Protein AF-A0A2E6W1E4-F1 (afdb_monomer_lite)

Sequence (134 aa):
MARMVDGHKAGILRQYIPEAYENRADDEPIKVWIKSPTLRETRQIFASGIDTRVNADQSVSVDIKDSMRVYEQTIKGFVAKVENYIAAGGDPINNGDQLIEHGEVDLIVEIANHILGVGNMDAEAKKKQGEPST

Secondary structure (DSSP, 8-state):
-PPP-PPPPTT-EEEE---GGGGGGSSS--EEEEEPPPHHHHHHHHHHS---EE-TTSPEE--HHHHHHHHHHHHHHHEEEEES-B-TTSPBP-SHHHHHHHS-HHHHHHHHHHHHHHHHHHHHHHHHTSS---

pLDDT: mean 77.81, std 17.23, range [37.16, 96.62]

Structure (mmCIF, N/CA/C/O backbone):
data_AF-A0A2E6W1E4-F1
#
_entry.id   AF-A0A2E6W1E4-F1
#
loop_
_atom_site.group_PDB
_atom_site.id
_atom_site.type_symbol
_atom_site.label_atom_id
_atom_site.label_alt_id
_atom_site.label_comp_id
_atom_site.label_asym_id
_atom_site.label_entity_id
_atom_site.label_seq_id
_atom_site.pdbx_PDB_ins_code
_atom_site.Cartn_x
_atom_site.Cartn_y
_atom_site.Cartn_z
_atom_site.occupancy
_atom_site.B_iso_or_equiv
_atom_site.auth_seq_id
_atom_site.auth_comp_id
_atom_site.auth_asym_id
_atom_site.auth_atom_id
_atom_site.pdbx_PDB_model_num
ATOM 1 N N . MET A 1 1 ? -22.465 -11.662 -22.801 1.00 37.16 1 MET A N 1
ATOM 2 C CA . MET A 1 1 ? -21.941 -10.339 -23.206 1.00 37.16 1 MET A CA 1
ATOM 3 C C . MET A 1 1 ? -20.802 -9.982 -22.267 1.00 37.16 1 MET A C 1
ATOM 5 O O . MET A 1 1 ? -21.011 -10.051 -21.062 1.00 37.16 1 MET A O 1
ATOM 9 N N . ALA A 1 2 ? -19.606 -9.691 -22.782 1.00 41.28 2 ALA A N 1
ATOM 10 C CA . ALA A 1 2 ? -18.474 -9.289 -21.947 1.00 41.28 2 ALA A CA 1
ATOM 11 C C . ALA A 1 2 ? -18.610 -7.805 -21.582 1.00 41.28 2 ALA A C 1
ATOM 13 O O . ALA A 1 2 ? -18.852 -6.972 -22.453 1.00 41.28 2 ALA A O 1
ATOM 14 N N . ARG A 1 3 ? -18.495 -7.478 -20.293 1.00 40.97 3 ARG A N 1
ATOM 15 C CA . ARG A 1 3 ? -18.506 -6.093 -19.816 1.00 40.97 3 ARG A CA 1
ATOM 16 C C . ARG A 1 3 ? -17.126 -5.499 -20.102 1.00 40.97 3 ARG A C 1
ATOM 18 O O . ARG A 1 3 ? -16.138 -6.001 -19.576 1.00 40.97 3 ARG A O 1
ATOM 25 N N . MET A 1 4 ? -17.051 -4.476 -20.952 1.00 43.88 4 MET A N 1
ATOM 26 C CA . MET A 1 4 ? -15.817 -3.708 -21.122 1.00 43.88 4 MET A CA 1
ATOM 27 C C . MET A 1 4 ? -15.687 -2.779 -19.915 1.00 43.88 4 MET A C 1
ATOM 29 O O . MET A 1 4 ? -16.574 -1.963 -19.666 1.00 43.88 4 MET A O 1
ATOM 33 N N . VAL A 1 5 ? -14.637 -2.972 -19.122 1.00 51.22 5 VAL A N 1
ATOM 34 C CA . VAL A 1 5 ? -14.295 -2.101 -17.998 1.00 51.22 5 VAL A CA 1
ATOM 35 C C . VAL A 1 5 ? -13.079 -1.308 -18.443 1.00 51.22 5 VAL A C 1
ATOM 37 O O . VAL A 1 5 ? -12.010 -1.886 -18.625 1.00 51.22 5 VAL A O 1
ATOM 40 N N . ASP A 1 6 ? -13.260 -0.010 -18.676 1.00 53.41 6 ASP A N 1
ATOM 41 C CA . ASP A 1 6 ? -12.132 0.882 -18.926 1.00 53.41 6 ASP A CA 1
ATOM 42 C C . ASP A 1 6 ? -11.282 0.947 -17.651 1.00 53.41 6 ASP A C 1
ATOM 44 O O . ASP A 1 6 ? -11.809 1.149 -16.552 1.00 53.41 6 ASP A O 1
ATOM 48 N N . GLY A 1 7 ? -9.972 0.739 -17.790 1.00 57.94 7 GLY A N 1
ATOM 49 C CA . GLY A 1 7 ? -9.038 0.877 -16.679 1.00 57.94 7 GLY A CA 1
ATOM 50 C C . GLY A 1 7 ? -9.052 2.295 -16.096 1.00 57.94 7 GLY A C 1
ATOM 51 O O . GLY A 1 7 ? -9.539 3.259 -16.700 1.00 57.94 7 GLY A O 1
ATOM 52 N N . HIS A 1 8 ? -8.559 2.441 -14.867 1.00 65.94 8 HIS A N 1
ATOM 53 C CA . HIS A 1 8 ? -8.526 3.748 -14.217 1.00 65.94 8 HIS A CA 1
ATOM 54 C C . HIS A 1 8 ? -7.478 4.649 -14.876 1.00 65.94 8 HIS A C 1
ATOM 56 O O . HIS A 1 8 ? -6.309 4.285 -14.969 1.00 65.94 8 HIS A O 1
ATOM 62 N N . LYS A 1 9 ? -7.873 5.870 -15.259 1.00 68.44 9 LYS A N 1
ATOM 63 C CA . LYS A 1 9 ? -6.940 6.853 -15.826 1.00 68.44 9 LYS A CA 1
ATOM 64 C C . LYS A 1 9 ? -5.779 7.124 -14.859 1.00 68.44 9 LYS A C 1
ATOM 66 O O . LYS A 1 9 ? -5.994 7.492 -13.702 1.00 68.44 9 LYS A O 1
ATOM 71 N N . ALA A 1 10 ? -4.555 6.991 -15.365 1.00 77.19 10 ALA A N 1
ATOM 72 C CA . ALA A 1 10 ? -3.337 7.244 -14.603 1.00 77.19 10 ALA A CA 1
ATOM 73 C C . ALA A 1 10 ? -3.285 8.667 -14.012 1.00 77.19 10 ALA A C 1
ATOM 75 O O . ALA A 1 10 ? -3.817 9.622 -14.580 1.00 77.19 10 ALA A O 1
ATOM 76 N N . GLY A 1 11 ? -2.626 8.806 -12.861 1.00 75.38 11 GLY A N 1
ATOM 77 C CA . GLY A 1 11 ? -2.437 10.068 -12.143 1.00 75.38 11 GLY A CA 1
ATOM 78 C C . GLY A 1 11 ? -3.656 10.566 -11.363 1.00 75.38 11 GLY A C 1
ATOM 79 O O . GLY A 1 11 ? -3.511 11.4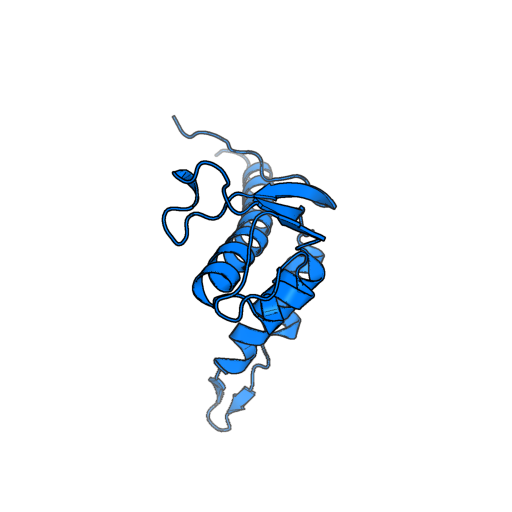95 -10.571 1.00 75.38 11 GLY A O 1
ATOM 80 N N . ILE A 1 12 ? -4.832 9.952 -11.535 1.00 83.62 12 ILE A N 1
ATOM 81 C CA . ILE A 1 12 ? -6.041 10.320 -10.794 1.00 83.62 12 ILE A CA 1
ATOM 82 C C . ILE A 1 12 ? -6.007 9.709 -9.393 1.00 83.62 12 ILE A C 1
ATOM 84 O O . ILE A 1 12 ? -5.716 8.518 -9.227 1.00 83.62 12 ILE A O 1
ATOM 88 N N . LEU A 1 13 ? -6.335 10.540 -8.401 1.00 89.00 13 LEU A N 1
ATOM 89 C CA . LEU A 1 13 ? -6.583 10.107 -7.034 1.00 89.00 13 LEU A CA 1
ATOM 90 C C . LEU A 1 13 ? -7.967 9.460 -6.955 1.00 89.00 13 LEU A C 1
ATOM 92 O O . LEU A 1 13 ? -8.971 10.082 -7.302 1.00 89.00 13 LEU A O 1
ATOM 96 N N . ARG A 1 14 ? -8.022 8.214 -6.497 1.00 88.62 14 ARG A N 1
ATOM 97 C CA . ARG A 1 14 ? -9.257 7.447 -6.343 1.00 88.62 14 ARG A CA 1
ATOM 98 C C . ARG A 1 14 ? -9.366 6.896 -4.936 1.00 88.62 14 ARG A C 1
ATOM 100 O O . ARG A 1 14 ? -8.362 6.554 -4.322 1.00 88.62 14 ARG A O 1
ATOM 107 N N . GLN A 1 15 ? -10.593 6.778 -4.458 1.00 92.56 15 GLN A N 1
ATOM 108 C CA . GLN A 1 15 ? -10.874 6.092 -3.210 1.00 92.56 15 GLN A CA 1
ATOM 109 C C . GLN A 1 15 ? -10.932 4.581 -3.456 1.00 92.56 15 GLN A C 1
ATOM 111 O O . GLN A 1 15 ? -11.525 4.118 -4.432 1.00 92.56 15 GLN A O 1
ATOM 116 N N . TYR A 1 16 ? -10.326 3.827 -2.552 1.00 91.50 16 TYR A N 1
ATOM 117 C CA . TYR A 1 16 ? -10.397 2.382 -2.454 1.00 91.50 16 TYR A CA 1
ATOM 118 C C . TYR A 1 16 ? -10.829 2.001 -1.040 1.00 91.50 16 TYR A C 1
ATOM 120 O O . TYR A 1 16 ? -10.359 2.596 -0.072 1.00 91.50 16 TYR A O 1
ATOM 128 N N . ILE A 1 17 ? -11.741 1.039 -0.938 1.00 91.81 17 ILE A N 1
ATOM 129 C CA . ILE A 1 17 ? -12.182 0.461 0.331 1.00 91.81 17 ILE A CA 1
ATOM 130 C C . ILE A 1 17 ? -11.708 -0.992 0.316 1.00 91.81 17 ILE A C 1
ATOM 132 O O . ILE A 1 17 ? -12.256 -1.770 -0.473 1.00 91.81 17 ILE A O 1
ATOM 136 N N . PRO A 1 18 ? -10.684 -1.331 1.117 1.00 90.75 18 PRO A N 1
ATOM 137 C CA . PRO A 1 18 ? -10.173 -2.689 1.207 1.00 90.75 18 PRO A CA 1
ATOM 138 C C . PRO A 1 18 ? -11.242 -3.688 1.658 1.00 90.75 18 PRO A C 1
ATOM 140 O O . PRO A 1 18 ? -12.206 -3.311 2.331 1.00 90.75 18 PRO A O 1
ATOM 143 N N . GLU A 1 19 ? -11.076 -4.947 1.272 1.00 87.31 19 GLU A N 1
ATOM 144 C CA . GLU A 1 19 ? -11.966 -6.062 1.610 1.00 87.31 19 GLU A CA 1
ATOM 145 C C . GLU A 1 19 ? -11.506 -6.838 2.849 1.00 87.31 19 GLU A C 1
ATOM 147 O O . GLU A 1 19 ? -12.332 -7.506 3.477 1.00 87.31 19 GLU A O 1
ATOM 152 N N . ALA A 1 20 ? -10.228 -6.734 3.227 1.00 82.50 20 ALA A N 1
ATOM 153 C CA . ALA A 1 20 ? -9.687 -7.330 4.441 1.00 82.50 20 ALA A CA 1
ATOM 154 C C . ALA A 1 20 ? -10.526 -6.982 5.684 1.00 82.50 20 ALA A C 1
ATOM 156 O O . ALA A 1 20 ? -11.056 -5.879 5.810 1.00 82.50 20 ALA A O 1
ATOM 157 N N . TYR A 1 21 ? -10.623 -7.936 6.613 1.00 81.88 21 TYR A N 1
ATOM 158 C CA . TYR A 1 21 ? -11.292 -7.780 7.914 1.00 81.88 21 TYR A CA 1
ATOM 159 C C . TYR A 1 21 ? -12.780 -7.393 7.851 1.00 81.88 21 TYR A C 1
ATOM 161 O O . TYR A 1 21 ? -13.269 -6.704 8.738 1.00 81.88 21 TYR A O 1
ATOM 169 N N . GLU A 1 22 ? -13.503 -7.811 6.805 1.00 80.56 22 GLU A N 1
ATOM 170 C CA . GLU A 1 22 ? -14.927 -7.470 6.603 1.00 80.56 22 GLU A CA 1
ATOM 171 C C . GLU A 1 22 ? -15.194 -5.955 6.536 1.00 80.56 22 GLU A C 1
ATOM 173 O O . GLU A 1 22 ? -16.326 -5.499 6.679 1.00 80.56 22 GLU A O 1
ATOM 178 N N . ASN A 1 23 ? -14.161 -5.172 6.220 1.00 84.31 23 ASN A N 1
ATOM 179 C CA . ASN A 1 23 ? -14.152 -3.714 6.281 1.00 84.31 23 ASN A CA 1
ATOM 180 C C . ASN A 1 23 ? -15.300 -3.040 5.507 1.00 84.31 23 ASN A C 1
ATOM 182 O O . ASN A 1 23 ? -15.767 -1.977 5.887 1.00 84.31 23 ASN A O 1
ATOM 186 N N . ARG A 1 24 ? -15.817 -3.653 4.436 1.00 80.06 24 ARG A N 1
ATOM 187 C CA . ARG A 1 24 ? -16.966 -3.105 3.688 1.00 80.06 24 ARG A CA 1
ATOM 188 C C . ARG A 1 24 ? -18.292 -3.112 4.451 1.00 80.06 24 ARG A C 1
ATOM 190 O O . ARG A 1 24 ? -19.203 -2.399 4.035 1.00 80.06 24 ARG A O 1
ATOM 197 N N . ALA A 1 25 ? -18.425 -3.963 5.462 1.00 81.50 25 ALA A N 1
ATOM 198 C CA . ALA A 1 25 ? -19.615 -4.052 6.299 1.00 81.50 25 ALA A CA 1
ATOM 199 C C . ALA A 1 25 ? -19.538 -3.131 7.529 1.00 81.50 25 ALA A C 1
ATOM 2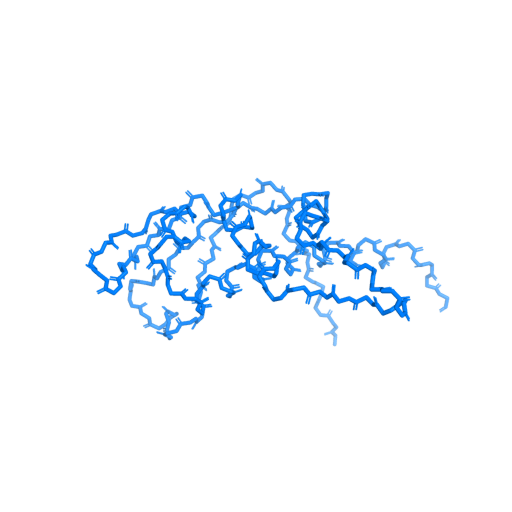01 O O . ALA A 1 25 ? -20.533 -3.014 8.238 1.00 81.50 25 ALA A O 1
ATOM 202 N N . ASP A 1 26 ? -18.387 -2.492 7.766 1.00 87.81 26 ASP A N 1
ATOM 203 C CA . ASP A 1 26 ? -18.194 -1.524 8.843 1.00 87.81 26 ASP A CA 1
ATOM 204 C C . ASP A 1 26 ? -18.939 -0.209 8.540 1.00 87.81 26 ASP A C 1
ATOM 206 O O . ASP A 1 26 ? -19.015 0.229 7.385 1.00 87.81 26 ASP A O 1
ATOM 210 N N . ASP A 1 27 ? -19.483 0.427 9.579 1.00 87.44 27 ASP A N 1
ATOM 211 C CA . ASP A 1 27 ? -20.118 1.746 9.494 1.00 87.44 27 ASP A CA 1
ATOM 212 C C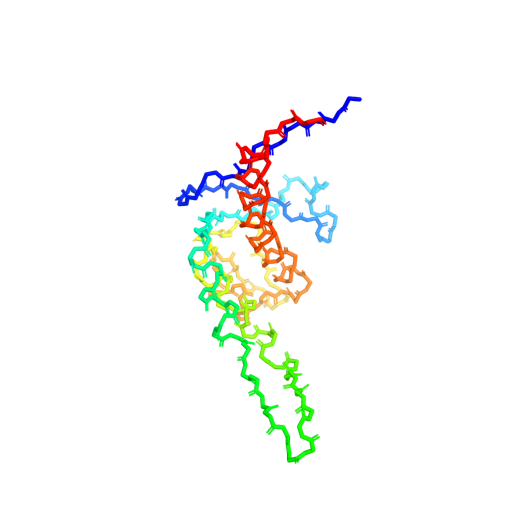 . ASP A 1 27 ? -19.081 2.842 9.170 1.00 87.44 27 ASP A C 1
ATOM 214 O O . ASP A 1 27 ? -19.378 3.820 8.472 1.00 87.44 27 ASP A O 1
ATOM 218 N N . GLU A 1 28 ? -17.837 2.657 9.621 1.00 89.25 28 GLU A N 1
ATOM 219 C CA . GLU A 1 28 ? -16.697 3.539 9.390 1.00 89.25 28 GLU A CA 1
ATOM 220 C C . GLU A 1 28 ? -15.542 2.788 8.709 1.00 89.25 28 GLU A C 1
ATOM 222 O O . GLU A 1 28 ? -14.460 2.644 9.277 1.00 89.25 28 GLU A O 1
ATOM 227 N N . PRO A 1 29 ? -15.707 2.375 7.439 1.00 92.44 29 PRO A N 1
ATOM 228 C CA . PRO A 1 29 ? -14.710 1.561 6.767 1.00 92.44 29 PRO A CA 1
ATOM 229 C C . PRO A 1 29 ? -13.384 2.310 6.633 1.00 92.44 29 PRO A C 1
ATOM 231 O O . PRO A 1 29 ? -13.359 3.526 6.391 1.00 92.44 29 PRO A O 1
ATOM 234 N N . ILE A 1 30 ? -12.287 1.559 6.671 1.00 93.31 30 ILE A N 1
ATOM 235 C CA . ILE A 1 30 ? -10.963 1.996 6.248 1.00 93.31 30 ILE A CA 1
ATOM 236 C C . ILE A 1 30 ? -11.060 2.441 4.792 1.00 93.31 30 ILE A C 1
ATOM 238 O O . ILE A 1 30 ? -11.474 1.683 3.905 1.00 93.31 30 ILE A O 1
ATOM 242 N N . LYS A 1 31 ? -10.657 3.684 4.535 1.00 94.88 31 LYS A N 1
ATOM 243 C CA . LYS A 1 31 ? -10.640 4.279 3.195 1.00 94.88 31 LYS A CA 1
ATOM 244 C C . LYS A 1 31 ? -9.217 4.639 2.826 1.00 94.88 31 LYS A C 1
ATOM 246 O O . LYS A 1 31 ? -8.498 5.255 3.607 1.00 94.88 31 LYS A O 1
ATOM 251 N N . VAL A 1 32 ? -8.829 4.301 1.605 1.00 95.50 32 VAL A N 1
ATOM 252 C CA . VAL A 1 32 ? -7.480 4.525 1.089 1.00 95.50 32 VAL A CA 1
ATOM 253 C C . VAL A 1 32 ? -7.571 5.347 -0.188 1.00 95.50 32 VAL A C 1
ATOM 255 O O . VAL A 1 32 ? -8.230 4.953 -1.149 1.00 95.50 32 VAL A O 1
ATOM 258 N N . TRP A 1 33 ? -6.903 6.496 -0.226 1.00 95.31 33 TRP A N 1
ATOM 259 C CA . TRP A 1 33 ? -6.802 7.319 -1.427 1.00 95.31 33 TRP A CA 1
ATOM 260 C C . TRP A 1 33 ? -5.539 6.954 -2.183 1.00 95.31 33 TRP A C 1
ATOM 262 O O . TRP A 1 33 ? -4.420 7.210 -1.738 1.00 95.31 33 TRP A O 1
ATOM 272 N N . ILE A 1 34 ? -5.750 6.375 -3.354 1.00 93.75 34 ILE A N 1
ATOM 273 C CA . ILE A 1 34 ? -4.718 5.811 -4.203 1.00 93.75 34 ILE A CA 1
ATOM 274 C C . ILE A 1 34 ? -4.549 6.698 -5.426 1.00 93.75 34 ILE A C 1
ATOM 276 O O . ILE A 1 34 ? -5.504 6.959 -6.159 1.00 93.75 34 ILE A O 1
ATOM 280 N N . LYS A 1 35 ? -3.322 7.127 -5.696 1.00 91.62 35 LYS A N 1
ATOM 281 C CA . LYS A 1 35 ? -2.946 7.705 -6.980 1.00 91.62 35 LYS A CA 1
ATOM 282 C C . LYS A 1 35 ? -2.736 6.566 -7.970 1.00 91.62 35 LYS A C 1
ATOM 284 O O . LYS A 1 35 ? -1.939 5.669 -7.728 1.00 91.62 35 LYS A O 1
ATOM 289 N N . SER A 1 36 ? -3.456 6.580 -9.085 1.00 87.94 36 SER A N 1
ATOM 290 C CA . SER A 1 36 ? -3.313 5.517 -10.086 1.00 87.94 36 SER A CA 1
ATOM 291 C C . SER A 1 36 ? -1.939 5.622 -10.769 1.00 87.94 36 SER A C 1
ATOM 293 O O . SER A 1 36 ? -1.635 6.693 -11.308 1.00 87.94 36 SER A O 1
ATOM 295 N N . PRO A 1 37 ? -1.104 4.569 -10.757 1.00 84.94 37 PRO A N 1
ATOM 296 C CA . PRO A 1 37 ? 0.202 4.604 -11.402 1.00 84.94 37 PRO A CA 1
ATOM 297 C C . PRO A 1 37 ? 0.058 4.633 -12.924 1.00 84.94 37 PRO A C 1
ATOM 299 O O . PRO A 1 37 ? -0.908 4.131 -13.500 1.00 84.94 37 PRO A O 1
ATOM 302 N N . THR A 1 38 ? 1.049 5.197 -13.601 1.00 84.38 38 THR A N 1
ATOM 303 C CA . THR A 1 38 ? 1.260 4.981 -15.033 1.00 84.38 38 THR A CA 1
ATOM 304 C C . THR A 1 38 ? 1.901 3.614 -15.275 1.00 84.38 38 THR A C 1
ATOM 306 O O . THR A 1 38 ? 2.645 3.102 -14.443 1.00 84.38 38 THR A O 1
ATOM 309 N N . LEU A 1 39 ? 1.733 3.061 -16.482 1.00 79.06 39 LEU A N 1
ATOM 310 C CA . LEU A 1 39 ? 2.433 1.837 -16.904 1.00 79.06 39 LEU A CA 1
ATOM 311 C C . LEU A 1 39 ? 3.956 1.915 -16.733 1.00 79.06 39 LEU A C 1
ATOM 313 O O . LEU A 1 39 ? 4.607 0.912 -16.443 1.00 79.06 39 LEU A O 1
ATOM 317 N N . ARG A 1 40 ? 4.538 3.099 -16.954 1.00 82.50 40 ARG A N 1
ATOM 318 C CA . ARG A 1 40 ? 5.975 3.319 -16.779 1.00 82.50 40 ARG A CA 1
ATOM 319 C C . ARG A 1 40 ? 6.365 3.164 -15.314 1.00 82.50 40 ARG A C 1
ATOM 321 O O . ARG A 1 40 ? 7.337 2.471 -15.038 1.00 82.50 40 ARG A O 1
ATOM 328 N N . GLU A 1 41 ? 5.611 3.777 -14.411 1.00 85.19 41 GLU A N 1
ATOM 329 C CA . GLU A 1 41 ? 5.850 3.683 -12.971 1.00 85.19 41 GLU A CA 1
ATOM 330 C C . GLU A 1 41 ? 5.659 2.246 -12.475 1.00 85.19 41 GLU A C 1
ATOM 332 O O . GLU A 1 41 ? 6.537 1.724 -11.798 1.00 85.19 41 GLU A O 1
ATOM 337 N N . THR A 1 42 ? 4.599 1.551 -12.903 1.00 81.31 42 THR A N 1
ATOM 338 C CA . THR A 1 42 ? 4.391 0.130 -12.573 1.00 81.31 42 THR A CA 1
ATOM 339 C C . THR A 1 42 ? 5.584 -0.729 -13.003 1.00 81.31 42 THR A C 1
ATOM 341 O O . THR A 1 42 ? 6.094 -1.521 -12.216 1.00 81.31 42 THR A O 1
ATOM 344 N N . ARG A 1 43 ? 6.096 -0.545 -14.230 1.00 80.00 43 ARG A N 1
ATOM 345 C CA . ARG A 1 43 ? 7.294 -1.261 -14.710 1.00 80.00 43 ARG A CA 1
ATOM 346 C C . ARG A 1 43 ? 8.548 -0.915 -13.914 1.00 80.00 43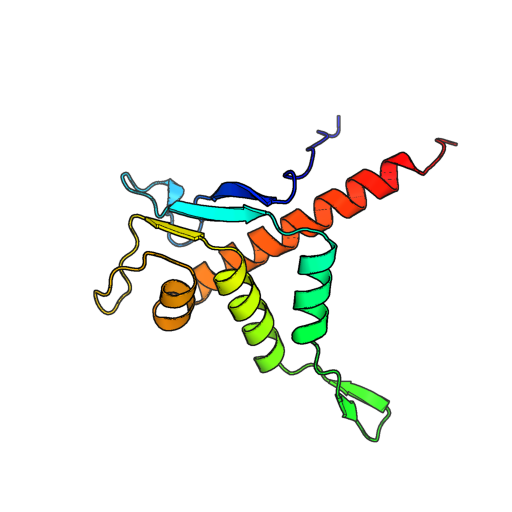 ARG A C 1
ATOM 348 O O . ARG A 1 43 ? 9.375 -1.792 -13.704 1.00 80.00 43 ARG A O 1
ATOM 355 N N . GLN A 1 44 ? 8.702 0.342 -13.501 1.00 83.69 44 GLN A N 1
ATOM 356 C CA . GLN A 1 44 ? 9.841 0.770 -12.691 1.00 83.69 44 GLN A CA 1
ATOM 357 C C . GLN A 1 44 ? 9.838 0.095 -11.320 1.00 83.69 44 GLN A C 1
ATOM 359 O O . GLN A 1 44 ? 10.893 -0.368 -10.910 1.00 83.69 44 GLN A O 1
ATOM 364 N N . ILE A 1 45 ? 8.674 -0.032 -10.674 1.00 84.19 45 ILE A N 1
ATOM 365 C CA . ILE A 1 45 ? 8.521 -0.730 -9.387 1.00 84.19 45 ILE A CA 1
ATOM 366 C C . ILE A 1 45 ? 8.896 -2.212 -9.512 1.00 84.19 45 ILE A C 1
ATOM 368 O O . ILE A 1 45 ? 9.640 -2.743 -8.692 1.00 84.19 45 ILE A O 1
ATOM 372 N N . PHE A 1 46 ? 8.412 -2.892 -10.556 1.00 77.50 46 PHE A N 1
ATOM 373 C CA . PHE A 1 46 ? 8.786 -4.291 -10.783 1.00 77.50 46 PHE A CA 1
ATOM 374 C C . PHE A 1 46 ? 10.279 -4.437 -11.086 1.00 77.50 46 PHE A C 1
ATOM 376 O O . PHE A 1 46 ? 10.920 -5.344 -10.571 1.00 77.50 46 PHE A O 1
ATOM 383 N N . ALA A 1 47 ? 10.856 -3.529 -11.876 1.00 76.12 47 ALA A N 1
ATOM 384 C CA . ALA A 1 47 ? 12.283 -3.553 -12.181 1.00 76.12 47 ALA A CA 1
ATOM 385 C C . ALA A 1 47 ? 13.164 -3.281 -10.949 1.00 76.12 47 ALA A C 1
ATOM 387 O O . ALA A 1 47 ? 14.267 -3.808 -10.873 1.00 76.12 47 ALA A O 1
ATOM 388 N N . SER A 1 48 ? 12.703 -2.477 -9.985 1.00 72.38 48 SER A N 1
ATOM 389 C CA . SER A 1 48 ? 13.446 -2.192 -8.751 1.00 72.38 48 SER A CA 1
ATOM 390 C C . SER A 1 48 ? 13.322 -3.274 -7.680 1.00 72.38 48 SER A C 1
ATOM 392 O O . SER A 1 48 ? 14.132 -3.282 -6.753 1.00 72.38 48 SER A O 1
ATOM 394 N N . GLY A 1 49 ? 12.328 -4.156 -7.786 1.00 63.78 49 GLY A N 1
ATOM 395 C CA . GLY A 1 49 ? 12.111 -5.272 -6.863 1.00 63.78 49 GLY A CA 1
ATOM 396 C C . GLY A 1 49 ? 12.422 -6.649 -7.442 1.00 63.78 49 GLY A C 1
ATOM 397 O O . GLY A 1 49 ? 12.061 -7.651 -6.842 1.00 63.78 49 GLY A O 1
ATOM 398 N N . ILE A 1 50 ? 13.067 -6.721 -8.606 1.00 63.19 50 ILE A N 1
ATOM 399 C CA . ILE A 1 50 ? 13.607 -7.968 -9.150 1.00 63.19 50 ILE A CA 1
ATOM 400 C C . ILE A 1 50 ? 15.129 -7.830 -9.151 1.00 63.19 50 ILE A C 1
ATOM 402 O O . ILE A 1 50 ? 15.724 -7.403 -10.139 1.00 63.19 50 ILE A O 1
ATOM 406 N N . ASP A 1 51 ? 15.770 -8.175 -8.033 1.00 61.47 51 ASP A N 1
ATOM 407 C CA . ASP A 1 51 ? 17.220 -8.375 -8.007 1.00 61.47 51 ASP A CA 1
ATOM 408 C C . ASP A 1 51 ? 17.500 -9.809 -8.475 1.00 61.47 51 ASP A C 1
ATOM 410 O O . ASP A 1 51 ? 17.729 -10.732 -7.694 1.00 61.47 51 ASP A O 1
ATOM 414 N N . THR A 1 52 ? 17.364 -10.040 -9.785 1.00 59.31 52 THR A N 1
ATOM 415 C CA . THR A 1 52 ? 17.628 -11.359 -10.373 1.00 59.31 52 THR A CA 1
ATOM 416 C C . THR A 1 52 ? 19.087 -11.731 -10.154 1.00 59.31 52 THR A C 1
ATOM 418 O O . THR A 1 52 ? 19.980 -11.244 -10.851 1.00 59.31 52 THR A O 1
ATOM 421 N N . ARG A 1 53 ? 19.329 -12.649 -9.219 1.00 61.25 53 ARG A N 1
ATOM 422 C CA . ARG A 1 53 ? 20.635 -13.281 -9.063 1.00 61.25 53 ARG A CA 1
ATOM 423 C C . ARG A 1 53 ? 20.710 -14.464 -10.007 1.00 61.25 53 ARG A C 1
ATOM 425 O O . ARG A 1 53 ? 19.928 -15.408 -9.903 1.00 61.25 53 ARG A O 1
ATOM 432 N N . VAL A 1 54 ? 21.650 -14.381 -10.941 1.00 61.50 54 VAL A N 1
ATOM 433 C CA . VAL A 1 54 ? 22.045 -15.525 -11.757 1.00 61.50 54 VAL A CA 1
ATOM 434 C C . VAL A 1 54 ? 23.005 -16.347 -10.913 1.00 61.50 54 VAL A C 1
ATOM 436 O O . VAL A 1 54 ? 24.114 -15.907 -10.605 1.00 61.50 54 VAL A O 1
ATOM 439 N N . ASN A 1 55 ? 22.553 -17.521 -10.494 1.00 68.62 55 ASN A N 1
ATOM 440 C CA . ASN A 1 55 ? 23.385 -18.465 -9.768 1.00 68.62 55 ASN A CA 1
ATOM 441 C C . ASN A 1 55 ? 24.429 -19.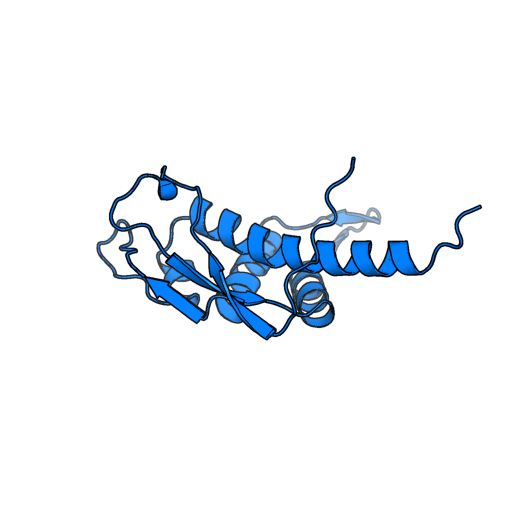076 -10.716 1.00 68.62 55 ASN A C 1
ATOM 443 O O . ASN A 1 55 ? 24.291 -19.046 -11.941 1.00 68.62 55 ASN A O 1
ATOM 447 N N . ALA A 1 56 ? 25.491 -19.652 -10.151 1.00 71.19 56 ALA A N 1
ATOM 448 C CA . ALA A 1 56 ? 26.568 -20.267 -10.934 1.00 71.19 56 ALA A CA 1
ATOM 449 C C . ALA A 1 56 ? 26.086 -21.424 -11.838 1.00 71.19 56 ALA A C 1
ATOM 451 O O . ALA A 1 56 ? 26.740 -21.749 -12.826 1.00 71.19 56 ALA A O 1
ATOM 452 N N . ASP A 1 57 ? 24.935 -22.018 -11.520 1.00 78.50 57 ASP A N 1
ATOM 453 C CA . ASP A 1 57 ? 24.260 -23.069 -12.284 1.00 78.50 57 ASP A CA 1
ATOM 454 C C . ASP A 1 57 ? 23.280 -22.530 -13.347 1.00 78.50 57 ASP A C 1
ATOM 456 O O . ASP A 1 57 ? 22.515 -23.299 -13.921 1.00 78.50 57 ASP A O 1
ATOM 460 N N . GLN A 1 58 ? 23.298 -21.218 -13.616 1.00 72.69 58 GLN A N 1
ATOM 461 C CA . GLN A 1 58 ? 22.371 -20.508 -14.509 1.00 72.69 58 GLN A CA 1
ATOM 462 C C . GLN A 1 58 ? 20.902 -20.522 -14.058 1.00 72.69 58 GLN A C 1
ATOM 464 O O . GLN A 1 58 ? 20.030 -20.076 -14.807 1.00 72.69 58 GLN A O 1
ATOM 469 N N . SER A 1 59 ? 20.605 -20.973 -12.836 1.00 74.88 59 SER A N 1
ATOM 470 C CA . SER A 1 59 ? 19.283 -20.774 -12.254 1.00 74.88 59 SER A CA 1
ATOM 471 C C . SER A 1 59 ? 19.088 -19.307 -11.866 1.00 74.88 59 SER A C 1
ATOM 473 O O . SER A 1 59 ? 20.024 -18.602 -11.477 1.00 74.88 59 SER A O 1
ATOM 475 N N . VAL A 1 60 ? 17.850 -18.837 -11.989 1.00 66.12 60 VAL A N 1
ATOM 476 C CA . VAL A 1 60 ? 17.444 -17.504 -11.546 1.00 66.12 60 VAL A CA 1
ATOM 477 C C . VAL A 1 60 ? 16.694 -17.668 -10.234 1.00 66.12 60 VAL A C 1
ATOM 479 O O . VAL A 1 60 ? 15.636 -18.295 -10.205 1.00 66.12 60 VAL A O 1
ATOM 482 N N . SER A 1 61 ? 17.230 -17.110 -9.152 1.00 62.72 61 SER A N 1
ATOM 483 C CA . SER A 1 61 ? 16.519 -17.025 -7.874 1.00 62.72 61 SER A CA 1
ATOM 484 C C . SER A 1 61 ? 15.955 -15.623 -7.673 1.00 62.72 61 SER A C 1
ATOM 486 O O . SER A 1 61 ? 16.665 -14.640 -7.887 1.00 62.72 61 SER A O 1
ATOM 488 N N . VAL A 1 62 ? 14.704 -15.550 -7.224 1.00 60.00 62 VAL A N 1
ATOM 489 C CA . VAL A 1 62 ? 14.051 -14.318 -6.765 1.00 60.00 62 VAL A CA 1
ATOM 490 C C . VAL A 1 62 ? 13.925 -14.408 -5.247 1.00 60.00 62 VAL A C 1
ATOM 492 O O . VAL A 1 62 ? 13.389 -15.397 -4.744 1.00 60.00 62 VAL A O 1
ATOM 495 N N . ASP A 1 63 ? 14.445 -13.421 -4.515 1.00 65.62 63 ASP A N 1
ATOM 496 C CA . ASP A 1 63 ? 14.313 -13.382 -3.057 1.00 65.62 63 ASP A CA 1
ATOM 497 C C . ASP A 1 63 ? 12.902 -12.896 -2.678 1.00 65.62 63 ASP A C 1
ATOM 499 O O . ASP A 1 63 ? 12.364 -11.934 -3.231 1.00 65.62 63 ASP A O 1
ATOM 503 N N . ILE A 1 64 ? 12.287 -13.551 -1.694 1.00 58.91 64 ILE A N 1
ATOM 504 C CA . ILE A 1 64 ? 10.998 -13.141 -1.122 1.00 58.91 64 ILE A CA 1
ATOM 505 C C . ILE A 1 64 ? 11.115 -11.743 -0.488 1.00 58.91 64 ILE A C 1
ATOM 507 O O . ILE A 1 64 ? 10.160 -10.964 -0.524 1.00 58.91 64 ILE A O 1
ATOM 511 N N . LYS A 1 65 ? 12.295 -11.374 0.032 1.00 64.12 65 LYS A N 1
ATOM 512 C CA . LYS A 1 65 ? 12.567 -10.018 0.536 1.00 64.12 65 LYS A CA 1
ATOM 513 C C . LYS A 1 65 ? 12.417 -8.953 -0.547 1.00 64.12 65 LYS A C 1
ATOM 515 O O . LYS A 1 65 ? 11.939 -7.857 -0.253 1.00 64.12 65 LYS A O 1
ATOM 520 N N . ASP A 1 66 ? 12.745 -9.285 -1.791 1.00 68.50 66 ASP A N 1
ATOM 521 C CA . ASP A 1 66 ? 12.597 -8.357 -2.910 1.00 68.50 66 ASP A CA 1
ATOM 522 C C . ASP A 1 66 ? 11.116 -8.138 -3.255 1.00 68.50 66 ASP A C 1
ATOM 524 O O . ASP A 1 66 ? 10.713 -7.031 -3.610 1.00 68.50 66 ASP A O 1
ATOM 528 N N . SER A 1 67 ? 10.269 -9.148 -3.021 1.00 70.50 67 SER A N 1
ATOM 529 C CA . SER A 1 67 ? 8.813 -9.030 -3.194 1.00 70.50 67 SER A CA 1
ATOM 530 C C . SER A 1 67 ? 8.185 -8.061 -2.184 1.00 70.50 67 SER A C 1
ATOM 532 O O . SER A 1 67 ? 7.334 -7.253 -2.552 1.00 70.50 67 SER A O 1
ATOM 534 N N . MET A 1 68 ? 8.647 -8.059 -0.927 1.00 78.94 68 MET A N 1
ATOM 535 C CA . MET A 1 68 ? 8.180 -7.085 0.074 1.00 78.94 68 MET A CA 1
ATOM 536 C C . MET A 1 68 ? 8.603 -5.653 -0.258 1.00 78.94 68 MET A C 1
ATOM 538 O O . MET A 1 68 ? 7.847 -4.712 -0.016 1.00 78.94 68 MET A O 1
ATOM 542 N N . ARG A 1 69 ? 9.772 -5.481 -0.880 1.00 84.69 69 ARG A N 1
ATOM 543 C CA . ARG A 1 69 ? 10.245 -4.173 -1.342 1.00 84.69 69 ARG A CA 1
ATOM 544 C C . ARG A 1 69 ? 9.357 -3.590 -2.446 1.00 84.69 69 ARG A C 1
ATOM 546 O O . ARG A 1 69 ? 9.126 -2.381 -2.450 1.00 84.69 69 ARG A O 1
ATOM 553 N N . VAL A 1 70 ? 8.834 -4.423 -3.353 1.00 87.00 70 VAL A N 1
ATOM 554 C CA . VAL A 1 70 ? 7.844 -3.997 -4.364 1.00 87.00 70 VAL A CA 1
ATOM 555 C C . VAL A 1 70 ? 6.609 -3.426 -3.674 1.00 87.00 70 VAL A C 1
ATOM 557 O O . VAL A 1 70 ? 6.164 -2.331 -4.026 1.00 87.00 70 VAL A O 1
ATOM 560 N N . TYR A 1 71 ? 6.067 -4.128 -2.677 1.00 89.50 71 TYR A N 1
ATOM 561 C CA . TYR A 1 71 ? 4.885 -3.663 -1.950 1.00 89.50 71 TYR A CA 1
ATOM 562 C C . TYR A 1 71 ? 5.158 -2.371 -1.186 1.00 89.50 71 TYR A C 1
ATOM 564 O O . TYR A 1 71 ? 4.384 -1.425 -1.317 1.00 89.50 71 TYR A O 1
ATOM 572 N N . GLU A 1 72 ? 6.293 -2.272 -0.495 1.00 91.56 72 GLU A N 1
ATOM 573 C CA . GLU A 1 72 ? 6.701 -1.043 0.186 1.00 91.56 72 GLU A CA 1
ATOM 574 C C . GLU A 1 72 ? 6.762 0.153 -0.774 1.00 91.56 72 GLU A C 1
ATOM 576 O O . GLU A 1 72 ? 6.143 1.187 -0.524 1.00 91.56 72 GLU A O 1
ATOM 581 N N . GLN A 1 73 ? 7.458 0.011 -1.904 1.00 91.88 73 GLN A N 1
ATOM 582 C CA . GLN A 1 73 ? 7.572 1.084 -2.896 1.00 91.88 73 GLN A CA 1
ATOM 583 C C . GLN A 1 73 ? 6.220 1.450 -3.510 1.00 91.88 73 GLN A C 1
ATOM 585 O O . GLN A 1 73 ? 5.948 2.626 -3.761 1.00 91.88 73 GLN A O 1
ATOM 590 N N . THR A 1 74 ? 5.364 0.453 -3.730 1.00 92.44 74 THR A N 1
ATOM 591 C CA . THR A 1 74 ? 4.016 0.654 -4.266 1.00 92.44 74 THR A CA 1
ATOM 592 C C . THR A 1 74 ? 3.160 1.460 -3.295 1.00 92.44 74 THR A C 1
ATOM 594 O O . THR A 1 74 ? 2.556 2.458 -3.681 1.00 92.44 74 THR A O 1
ATOM 597 N N . ILE A 1 75 ? 3.119 1.068 -2.024 1.00 95.06 75 ILE A N 1
ATOM 598 C CA . ILE A 1 75 ? 2.308 1.752 -1.020 1.00 95.06 75 ILE A CA 1
ATOM 599 C C . ILE A 1 75 ? 2.816 3.174 -0.795 1.00 95.06 75 ILE A C 1
ATOM 601 O O . ILE A 1 75 ? 2.039 4.119 -0.931 1.00 95.06 75 ILE A O 1
ATOM 605 N N . LYS A 1 76 ? 4.115 3.351 -0.537 1.00 94.81 76 LYS A N 1
ATOM 606 C CA . LYS A 1 76 ? 4.699 4.677 -0.279 1.00 94.81 76 LYS A CA 1
ATOM 607 C C . LYS A 1 76 ? 4.549 5.626 -1.469 1.00 94.81 76 LYS A C 1
ATOM 609 O O . LYS A 1 76 ? 4.319 6.816 -1.290 1.00 94.81 76 LYS A O 1
ATOM 614 N N . GLY A 1 77 ? 4.647 5.109 -2.695 1.00 93.00 77 GLY A N 1
ATOM 615 C CA . GLY A 1 77 ? 4.545 5.921 -3.907 1.00 93.00 77 GLY A CA 1
ATOM 616 C C . GLY A 1 77 ? 3.119 6.334 -4.285 1.00 93.00 77 GLY A C 1
ATOM 617 O O . GLY A 1 77 ? 2.935 7.386 -4.902 1.00 93.00 77 GLY A O 1
ATOM 618 N N . PHE A 1 78 ? 2.114 5.517 -3.951 1.00 94.44 78 PHE A N 1
ATOM 619 C CA . PHE A 1 78 ? 0.766 5.663 -4.514 1.00 94.44 78 PHE A CA 1
ATOM 620 C C . PHE A 1 78 ? -0.354 5.799 -3.482 1.00 94.44 78 PHE A C 1
ATOM 622 O O . PHE A 1 78 ? -1.438 6.241 -3.859 1.00 94.44 78 PHE A O 1
ATOM 629 N N . VAL A 1 79 ? -0.133 5.504 -2.200 1.00 96.00 79 VAL A N 1
ATOM 630 C CA . VAL A 1 79 ? -1.117 5.767 -1.138 1.00 96.00 79 VAL A CA 1
ATOM 631 C C . VAL A 1 79 ? -0.905 7.171 -0.580 1.00 96.00 79 VAL A C 1
ATOM 633 O O . VAL A 1 79 ? 0.038 7.433 0.162 1.00 96.00 79 VAL A O 1
ATOM 636 N N . ALA A 1 80 ? -1.811 8.084 -0.923 1.00 95.38 80 ALA A N 1
ATOM 637 C CA . ALA A 1 80 ? -1.729 9.480 -0.501 1.00 95.38 80 ALA A CA 1
ATOM 638 C C . ALA A 1 80 ? -2.362 9.724 0.874 1.00 95.38 80 ALA A C 1
ATOM 640 O O . ALA A 1 80 ? -1.902 10.586 1.619 1.00 95.38 80 ALA A O 1
ATOM 641 N N . LYS A 1 81 ? -3.443 9.003 1.187 1.00 96.62 81 LYS A N 1
ATOM 642 C CA . LYS A 1 81 ? -4.201 9.173 2.429 1.00 96.62 81 LYS A CA 1
ATOM 643 C C . LYS A 1 81 ? -4.837 7.857 2.858 1.00 96.62 81 LYS A C 1
ATOM 645 O O . LYS A 1 81 ? -5.296 7.098 2.005 1.00 96.62 81 LYS A O 1
ATOM 650 N N . VAL A 1 82 ? -4.908 7.639 4.163 1.00 95.88 82 VAL A N 1
ATOM 651 C CA . VAL A 1 82 ? -5.696 6.595 4.820 1.00 95.88 82 VAL A CA 1
ATOM 652 C C . VAL A 1 82 ? -6.618 7.274 5.837 1.00 95.88 82 VAL A C 1
ATOM 654 O O . VAL A 1 82 ? -6.219 8.244 6.478 1.00 95.88 82 VAL A O 1
ATOM 657 N N . GLU A 1 83 ? -7.863 6.823 5.937 1.00 95.69 83 GLU A N 1
ATOM 658 C CA . GLU A 1 83 ? -8.817 7.239 6.971 1.00 95.69 83 GLU A CA 1
ATOM 659 C C . GLU A 1 83 ? -9.353 6.013 7.706 1.00 95.69 83 GLU A C 1
ATOM 661 O O . GLU A 1 83 ? -9.440 4.932 7.120 1.00 95.69 83 GLU A O 1
ATOM 666 N N . ASN A 1 84 ? -9.757 6.228 8.961 1.00 92.88 84 ASN A N 1
ATOM 667 C CA . ASN A 1 84 ? -10.410 5.244 9.826 1.00 92.88 84 ASN A CA 1
ATOM 668 C C . ASN A 1 84 ? -9.573 3.985 10.088 1.00 92.88 84 ASN A C 1
ATOM 670 O O . ASN A 1 84 ? -10.122 2.904 10.261 1.00 92.88 84 ASN A O 1
ATOM 674 N N . TYR A 1 85 ? -8.243 4.116 10.124 1.00 93.62 85 TYR A N 1
ATOM 675 C CA . TYR A 1 85 ? -7.362 2.998 10.438 1.00 93.62 85 TYR A CA 1
ATOM 676 C C . TYR A 1 85 ? -6.447 3.305 11.621 1.00 93.62 85 TYR A C 1
ATOM 678 O O . TYR A 1 85 ? -5.680 4.271 11.610 1.00 93.62 85 TYR A O 1
ATOM 686 N N . ILE A 1 86 ? -6.534 2.454 12.639 1.00 91.50 86 ILE A N 1
ATOM 687 C CA . ILE A 1 86 ? -5.677 2.458 13.820 1.00 91.50 86 ILE A CA 1
ATOM 688 C C . ILE A 1 86 ? -4.982 1.098 13.858 1.00 91.50 86 ILE A C 1
ATOM 690 O O . ILE A 1 86 ? -5.641 0.061 13.785 1.00 91.50 86 ILE A O 1
ATOM 694 N N . ALA A 1 87 ? -3.654 1.106 13.937 1.00 89.75 87 ALA A N 1
ATOM 695 C CA . ALA A 1 87 ? -2.852 -0.105 14.042 1.00 89.75 87 ALA A CA 1
ATOM 696 C C . ALA A 1 87 ? -3.143 -0.858 15.350 1.00 89.75 87 ALA A C 1
ATOM 698 O O . ALA A 1 87 ? -3.610 -0.271 16.328 1.00 89.75 87 ALA A O 1
ATOM 699 N N . ALA A 1 88 ? -2.761 -2.136 15.431 1.00 84.38 88 ALA A N 1
ATOM 700 C CA . ALA A 1 88 ? -2.888 -2.921 16.664 1.00 84.38 88 ALA A CA 1
ATOM 701 C C . ALA A 1 88 ? -2.165 -2.283 17.875 1.00 84.38 88 ALA A C 1
ATOM 703 O O . ALA A 1 88 ? -2.572 -2.484 19.018 1.00 84.38 88 ALA A O 1
ATOM 704 N N . GLY A 1 89 ? -1.119 -1.484 17.627 1.00 84.12 89 GLY A N 1
ATOM 705 C CA . GLY A 1 89 ? -0.393 -0.715 18.647 1.00 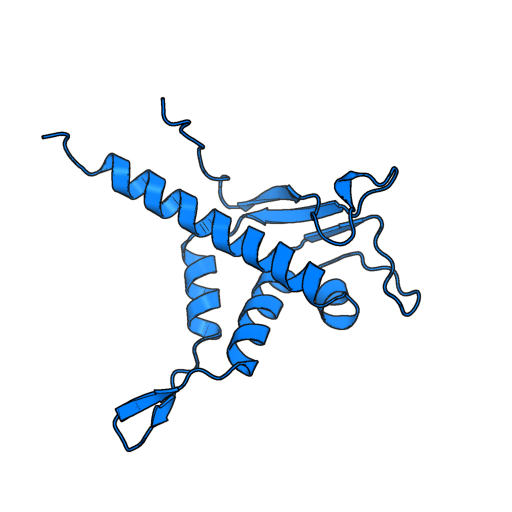84.12 89 GLY A CA 1
ATOM 706 C C . GLY A 1 89 ? -1.099 0.557 19.140 1.00 84.12 89 GLY A C 1
ATOM 707 O O . GLY A 1 89 ? -0.612 1.187 20.074 1.00 84.12 89 GLY A O 1
ATOM 708 N N . GLY A 1 90 ? -2.237 0.932 18.547 1.00 88.56 90 GLY A N 1
ATOM 709 C CA . GLY A 1 90 ? -2.975 2.161 18.861 1.00 88.56 90 GLY A CA 1
ATOM 710 C C . GLY A 1 90 ? -2.566 3.383 18.031 1.00 88.56 90 GLY A C 1
ATOM 711 O O . GLY A 1 90 ? -3.155 4.451 18.200 1.00 88.56 90 GLY A O 1
ATOM 712 N N . ASP A 1 91 ? -1.599 3.240 17.123 1.00 89.38 91 ASP A N 1
ATOM 713 C CA . ASP A 1 91 ? -1.123 4.336 16.281 1.00 89.38 91 ASP A CA 1
ATOM 714 C C . ASP A 1 91 ? -2.072 4.597 15.096 1.00 89.38 91 ASP A C 1
ATOM 716 O O . ASP A 1 91 ? -2.412 3.665 14.358 1.00 89.38 91 ASP A O 1
ATOM 720 N N . PRO A 1 92 ? -2.505 5.850 14.866 1.00 93.38 92 PRO A N 1
ATOM 721 C CA . PRO A 1 92 ? -3.333 6.185 13.716 1.00 93.38 92 PRO A CA 1
ATOM 722 C C . PRO A 1 92 ? -2.509 6.168 12.423 1.00 93.38 92 PRO A C 1
ATOM 724 O O . PRO A 1 92 ? -1.463 6.817 12.319 1.00 93.38 92 PRO A O 1
ATOM 727 N N . ILE A 1 93 ? -3.028 5.487 11.403 1.00 94.62 93 ILE A N 1
ATOM 728 C CA . ILE A 1 93 ? -2.406 5.384 10.082 1.00 94.62 93 ILE A CA 1
ATOM 729 C C . ILE A 1 93 ? -3.133 6.311 9.112 1.00 94.62 93 ILE A C 1
ATOM 731 O O . ILE A 1 93 ? -4.309 6.121 8.809 1.00 94.62 93 ILE A O 1
ATOM 735 N N . ASN A 1 94 ? -2.412 7.303 8.586 1.00 96.19 94 ASN A N 1
ATOM 736 C CA . ASN A 1 94 ? -2.983 8.362 7.750 1.00 96.19 94 ASN A CA 1
ATOM 737 C C . ASN A 1 94 ? -2.410 8.410 6.328 1.00 96.19 94 ASN A C 1
ATOM 739 O O . ASN A 1 94 ? -2.906 9.171 5.497 1.00 96.19 94 ASN A O 1
ATOM 743 N N . ASN A 1 95 ? -1.356 7.650 6.025 1.00 96.38 95 ASN A N 1
ATOM 744 C CA . ASN A 1 95 ? -0.671 7.675 4.730 1.00 96.38 95 ASN A CA 1
ATOM 745 C C . ASN A 1 95 ? 0.082 6.362 4.453 1.00 96.38 95 ASN A C 1
ATOM 747 O O . ASN A 1 95 ? 0.113 5.463 5.293 1.00 96.38 95 ASN A O 1
ATOM 751 N N . GLY A 1 96 ? 0.683 6.257 3.264 1.00 94.75 96 GLY A N 1
ATOM 752 C CA . GLY A 1 96 ? 1.423 5.068 2.843 1.00 94.75 96 GLY A CA 1
ATOM 753 C C . GLY A 1 96 ? 2.665 4.754 3.683 1.00 94.75 96 GLY A C 1
ATOM 754 O O . GLY A 1 96 ? 2.948 3.582 3.912 1.00 94.75 96 GLY A O 1
ATOM 755 N N . ASP A 1 97 ? 3.386 5.760 4.184 1.00 95.75 97 ASP A N 1
ATOM 756 C CA . ASP A 1 97 ? 4.574 5.523 5.015 1.00 95.75 97 ASP A CA 1
ATOM 757 C C . ASP A 1 97 ? 4.196 4.853 6.339 1.00 95.75 97 ASP A C 1
ATOM 759 O O . ASP A 1 97 ? 4.741 3.803 6.679 1.00 95.75 97 ASP A O 1
ATOM 763 N N . GLN A 1 98 ? 3.188 5.399 7.024 1.00 95.50 98 GLN A N 1
ATOM 764 C CA . GLN A 1 98 ? 2.652 4.834 8.264 1.00 95.50 98 GLN A CA 1
ATOM 765 C C . GLN A 1 98 ? 2.016 3.460 8.042 1.00 95.50 98 GLN A C 1
ATOM 767 O O . GLN A 1 98 ? 2.090 2.598 8.913 1.00 95.50 98 GLN A O 1
ATOM 772 N N . LEU A 1 99 ? 1.414 3.238 6.868 1.00 94.00 99 LEU A N 1
ATOM 773 C CA . LEU A 1 99 ? 0.846 1.943 6.513 1.00 94.00 99 LEU A CA 1
ATOM 774 C C . LEU A 1 99 ? 1.928 0.863 6.407 1.00 94.00 99 LEU A C 1
ATOM 776 O O . LEU A 1 99 ? 1.687 -0.258 6.826 1.00 94.00 99 LEU A O 1
ATOM 780 N N . ILE A 1 100 ? 3.115 1.183 5.888 1.00 94.12 100 ILE A N 1
ATOM 781 C CA . ILE A 1 100 ? 4.232 0.228 5.840 1.00 94.12 100 ILE A CA 1
ATOM 782 C C . ILE A 1 100 ? 4.862 0.004 7.215 1.00 94.12 100 ILE A C 1
ATOM 784 O O . ILE A 1 100 ? 5.305 -1.104 7.503 1.00 94.12 100 ILE A O 1
ATOM 788 N N . GLU A 1 101 ? 4.931 1.038 8.049 1.00 92.31 101 GLU A N 1
ATOM 789 C CA . GLU A 1 101 ? 5.589 0.950 9.355 1.00 92.31 101 GLU A CA 1
ATOM 790 C C . GLU A 1 101 ? 4.738 0.219 10.404 1.00 92.31 101 GLU A C 1
ATOM 792 O O . GLU A 1 101 ? 5.274 -0.541 11.210 1.00 92.31 101 GLU A O 1
ATOM 797 N N . HIS A 1 102 ? 3.418 0.421 10.375 1.00 92.88 102 HIS A N 1
ATOM 798 C CA . HIS A 1 102 ? 2.508 -0.030 11.434 1.00 92.88 102 HIS A CA 1
ATOM 799 C C . HIS A 1 102 ? 1.304 -0.836 10.934 1.00 92.88 102 HIS A C 1
ATOM 801 O O . HIS A 1 102 ? 0.543 -1.356 11.749 1.00 92.88 102 HIS A O 1
ATOM 807 N N . GLY A 1 103 ? 1.078 -0.896 9.620 1.00 88.50 103 GLY A N 1
ATOM 808 C CA . GLY A 1 103 ? -0.082 -1.569 9.049 1.00 88.50 103 GLY A CA 1
ATOM 809 C C . GLY A 1 103 ? 0.054 -3.087 9.032 1.00 88.50 103 GLY A C 1
ATOM 810 O O . GLY A 1 103 ? 1.148 -3.649 8.981 1.00 88.50 103 GLY A O 1
ATOM 811 N N . GLU A 1 104 ? -1.095 -3.752 9.026 1.00 90.19 104 GLU A N 1
ATOM 812 C CA . GLU A 1 104 ? -1.167 -5.202 8.897 1.00 90.19 104 GLU A CA 1
ATOM 813 C C . GLU A 1 104 ? -0.772 -5.657 7.485 1.00 90.19 104 GLU A C 1
ATOM 815 O O . GLU A 1 104 ? -1.138 -5.045 6.474 1.00 90.19 104 GLU A O 1
ATOM 820 N N . VAL A 1 105 ? -0.048 -6.776 7.412 1.00 89.50 105 VAL A N 1
ATOM 821 C CA . VAL A 1 105 ? 0.525 -7.288 6.155 1.00 89.50 105 VAL A CA 1
ATOM 822 C C . VAL A 1 105 ? -0.557 -7.611 5.125 1.00 89.50 105 VAL A C 1
ATOM 824 O O . VAL A 1 105 ? -0.388 -7.283 3.951 1.00 89.50 105 VAL A O 1
ATOM 827 N N . ASP A 1 106 ? -1.679 -8.198 5.546 1.00 88.69 106 ASP A N 1
ATOM 828 C CA . ASP A 1 106 ? -2.765 -8.571 4.631 1.00 88.69 106 ASP A CA 1
ATOM 829 C C . ASP A 1 106 ? -3.342 -7.340 3.916 1.00 88.69 106 ASP A C 1
ATOM 831 O O . ASP A 1 106 ? -3.541 -7.353 2.699 1.00 88.69 106 ASP A O 1
ATOM 835 N N . LEU A 1 107 ? -3.520 -6.241 4.655 1.00 90.44 107 LEU A N 1
ATOM 836 C CA . LEU A 1 107 ? -4.025 -4.977 4.124 1.00 90.44 107 LEU A CA 1
ATOM 837 C C . LEU A 1 107 ? -3.030 -4.344 3.140 1.00 90.44 107 LEU A C 1
ATOM 839 O O . LEU A 1 107 ? -3.416 -3.883 2.063 1.00 90.44 107 LEU A O 1
ATOM 843 N N . ILE A 1 108 ? -1.738 -4.356 3.484 1.00 91.69 108 ILE A N 1
ATOM 844 C CA . ILE A 1 108 ? -0.649 -3.872 2.622 1.00 91.69 108 ILE A CA 1
ATOM 845 C C . ILE A 1 108 ? -0.641 -4.633 1.292 1.00 91.69 108 ILE A C 1
ATOM 847 O O . ILE A 1 108 ? -0.602 -4.012 0.226 1.00 91.69 108 ILE A O 1
ATOM 851 N N . VAL A 1 109 ? -0.694 -5.967 1.343 1.00 90.38 109 VAL A N 1
ATOM 852 C CA . VAL A 1 109 ? -0.656 -6.830 0.155 1.00 90.38 109 VAL A CA 1
ATOM 853 C C . VAL A 1 109 ? -1.884 -6.603 -0.722 1.00 90.38 109 VAL A C 1
ATOM 855 O O . VAL A 1 109 ? -1.748 -6.472 -1.940 1.00 90.38 109 VAL A O 1
ATOM 858 N N . GLU A 1 110 ? -3.074 -6.506 -0.132 1.00 91.69 110 GLU A N 1
ATOM 859 C CA . GLU A 1 110 ? -4.310 -6.244 -0.869 1.00 91.69 110 GLU A CA 1
ATOM 860 C C . GLU A 1 110 ? -4.254 -4.901 -1.613 1.00 91.69 110 GLU A C 1
ATOM 862 O O . GLU A 1 110 ? -4.474 -4.843 -2.827 1.00 91.69 110 GLU A O 1
ATOM 867 N N . ILE A 1 111 ? -3.895 -3.822 -0.911 1.00 92.25 111 ILE A N 1
ATOM 868 C CA . ILE A 1 111 ? -3.814 -2.478 -1.494 1.00 92.25 111 ILE A CA 1
ATOM 869 C C . ILE A 1 111 ? -2.739 -2.434 -2.585 1.00 92.25 111 ILE A C 1
ATOM 871 O O . ILE A 1 111 ? -2.984 -1.889 -3.665 1.00 92.25 111 ILE A O 1
ATOM 875 N N . ALA A 1 112 ? -1.565 -3.020 -2.345 1.00 91.62 112 ALA A N 1
ATOM 876 C CA . ALA A 1 112 ? -0.489 -3.050 -3.328 1.00 91.62 112 ALA A CA 1
ATOM 877 C C . ALA A 1 112 ? -0.898 -3.828 -4.589 1.00 91.62 112 ALA A C 1
ATOM 879 O O . ALA A 1 112 ? -0.707 -3.339 -5.705 1.00 91.62 112 ALA A O 1
ATOM 880 N N . ASN A 1 113 ? -1.542 -4.986 -4.433 1.00 88.50 113 ASN A N 1
ATOM 881 C CA . ASN A 1 113 ? -2.069 -5.762 -5.555 1.00 88.50 113 ASN A CA 1
ATOM 882 C C . ASN A 1 113 ? -3.152 -5.002 -6.321 1.00 88.50 113 ASN A C 1
ATOM 884 O O . ASN A 1 113 ? -3.165 -5.035 -7.551 1.00 88.50 113 ASN A O 1
ATOM 888 N N . HIS A 1 114 ? -4.016 -4.258 -5.633 1.00 88.19 114 HIS A N 1
ATOM 889 C CA . HIS A 1 114 ? -5.010 -3.406 -6.283 1.00 88.19 114 HIS A CA 1
ATOM 890 C C . HIS A 1 114 ? -4.374 -2.259 -7.083 1.00 88.19 114 HIS A C 1
ATOM 892 O O . HIS A 1 114 ? -4.859 -1.898 -8.157 1.00 88.19 114 HIS A O 1
ATOM 898 N N . ILE A 1 115 ? -3.271 -1.684 -6.601 1.00 88.69 115 ILE A N 1
ATOM 899 C CA . ILE A 1 115 ? -2.509 -0.649 -7.319 1.00 88.69 115 ILE A CA 1
ATOM 900 C C . ILE A 1 115 ? -1.846 -1.234 -8.574 1.00 88.69 115 ILE A C 1
ATOM 902 O O . ILE A 1 115 ? -1.977 -0.672 -9.665 1.00 88.69 115 ILE A O 1
ATOM 906 N N . LEU A 1 116 ? -1.159 -2.369 -8.434 1.00 83.88 116 LEU A N 1
ATOM 907 C CA . LEU A 1 116 ? -0.408 -3.012 -9.516 1.00 83.88 116 LEU A CA 1
ATOM 908 C C . LEU A 1 116 ? -1.326 -3.678 -10.553 1.00 83.88 116 LEU A C 1
ATOM 910 O O . LEU A 1 116 ? -1.049 -3.620 -11.752 1.00 83.88 116 LEU A O 1
ATOM 914 N N . GLY A 1 117 ? -2.446 -4.257 -10.116 1.00 74.38 117 GLY A N 1
ATOM 915 C CA . GLY A 1 117 ? -3.435 -4.908 -10.978 1.00 74.38 117 GLY A CA 1
ATOM 916 C C . GLY A 1 117 ? -4.132 -3.935 -11.929 1.00 74.38 117 GLY A C 1
ATOM 917 O O . GLY A 1 117 ? -4.348 -4.257 -13.097 1.00 74.38 117 GLY A O 1
ATOM 918 N N . VAL A 1 118 ? -4.398 -2.706 -11.477 1.00 59.75 118 VAL A N 1
ATOM 919 C CA . VAL A 1 118 ? -5.019 -1.657 -12.304 1.00 59.75 118 VAL A CA 1
ATOM 920 C C . VAL A 1 118 ? -4.108 -1.194 -13.440 1.00 59.75 118 VAL A C 1
ATOM 922 O O . VAL A 1 118 ? -4.593 -0.962 -14.546 1.00 59.75 118 VAL A O 1
ATOM 925 N N . GLY A 1 119 ? -2.791 -1.131 -13.216 1.00 53.34 119 GLY A N 1
ATOM 926 C CA . GLY A 1 119 ? -1.830 -0.819 -14.277 1.00 53.34 119 GLY A CA 1
ATOM 927 C C . GLY A 1 119 ? -1.863 -1.838 -15.424 1.00 53.34 119 GLY A C 1
ATOM 928 O O . GLY A 1 119 ? -1.712 -1.466 -16.585 1.00 53.34 119 GLY A O 1
ATOM 929 N N . ASN A 1 120 ? -2.128 -3.114 -15.133 1.00 51.12 120 ASN A N 1
ATOM 930 C CA . ASN A 1 120 ? -2.159 -4.171 -16.147 1.00 51.12 120 ASN A CA 1
ATOM 931 C C . ASN A 1 120 ? -3.432 -4.156 -17.013 1.00 51.12 120 ASN A C 1
ATOM 933 O O . ASN A 1 120 ? -3.363 -4.505 -18.194 1.00 51.12 120 ASN A O 1
ATOM 937 N N . MET A 1 121 ? -4.569 -3.694 -16.482 1.00 52.56 121 MET A N 1
ATOM 938 C CA . MET A 1 121 ? -5.829 -3.613 -17.240 1.00 52.56 121 MET A CA 1
ATOM 939 C C . MET A 1 121 ? -5.753 -2.609 -18.405 1.00 52.56 121 MET A C 1
ATOM 941 O O . MET A 1 121 ? -6.252 -2.888 -19.497 1.00 52.56 121 MET A O 1
ATOM 945 N N . ASP A 1 122 ? -5.047 -1.488 -18.226 1.00 50.72 122 ASP A N 1
ATOM 946 C CA . ASP A 1 122 ? -4.805 -0.498 -19.289 1.00 50.72 122 ASP A CA 1
ATOM 947 C C . ASP A 1 122 ? -3.940 -1.054 -20.437 1.00 50.72 122 ASP A C 1
ATOM 949 O O . ASP A 1 122 ? -4.103 -0.666 -21.601 1.00 50.72 122 ASP A O 1
ATOM 953 N N . ALA A 1 123 ? -3.011 -1.969 -20.135 1.00 48.75 123 ALA A N 1
ATOM 954 C CA . ALA A 1 123 ? -2.163 -2.602 -21.143 1.00 48.75 123 ALA A CA 1
ATOM 955 C C . ALA A 1 123 ? -2.952 -3.587 -22.020 1.00 48.75 123 ALA A C 1
ATOM 957 O O . ALA A 1 123 ? -2.762 -3.600 -23.238 1.00 48.75 123 ALA A O 1
ATOM 958 N N . GLU A 1 124 ? -3.860 -4.371 -21.433 1.00 50.88 124 GLU A N 1
ATOM 959 C CA . GLU A 1 124 ? -4.732 -5.276 -22.189 1.00 50.88 124 GLU A CA 1
ATOM 960 C C . GLU A 1 124 ? -5.775 -4.525 -23.023 1.00 50.88 124 GLU A C 1
ATOM 962 O O . GLU A 1 124 ? -6.008 -4.888 -24.180 1.00 50.88 124 GLU A O 1
ATOM 967 N N . ALA A 1 125 ? -6.354 -3.446 -22.485 1.00 49.78 125 ALA A N 1
ATOM 968 C CA . ALA A 1 125 ? -7.312 -2.613 -23.212 1.00 49.78 125 ALA A CA 1
ATOM 969 C C . ALA A 1 125 ? -6.691 -1.993 -24.477 1.00 49.78 125 ALA A C 1
ATOM 971 O O . ALA A 1 125 ? -7.311 -1.995 -25.540 1.00 49.78 125 ALA A O 1
ATOM 972 N N . LYS A 1 126 ? -5.430 -1.540 -24.403 1.00 50.47 126 LYS A N 1
ATOM 973 C CA . LYS A 1 126 ? -4.691 -1.033 -25.572 1.00 50.47 126 LYS A CA 1
ATOM 974 C C . LYS A 1 126 ? -4.304 -2.124 -26.567 1.00 50.47 126 LYS A C 1
ATOM 976 O O . LYS A 1 126 ? -4.290 -1.860 -27.765 1.00 50.47 126 LYS A O 1
ATOM 981 N N . LYS A 1 127 ? -4.007 -3.342 -26.104 1.00 49.78 127 LYS A N 1
ATOM 982 C CA . LYS A 1 127 ? -3.643 -4.462 -26.988 1.00 49.78 127 LYS A CA 1
ATOM 983 C C . LYS A 1 127 ? -4.824 -4.902 -27.861 1.00 49.78 127 LYS A C 1
ATOM 985 O O . LYS A 1 127 ? -4.645 -5.117 -29.054 1.00 49.78 127 LYS A O 1
ATOM 990 N N . LYS A 1 128 ? -6.039 -4.921 -27.301 1.00 50.19 128 LYS A N 1
ATOM 991 C CA . LYS A 1 128 ? -7.275 -5.270 -28.027 1.00 50.19 128 LYS A CA 1
ATOM 992 C C . LYS A 1 128 ? -7.715 -4.230 -29.065 1.00 50.19 128 LYS A C 1
ATOM 994 O O . LYS A 1 128 ? -8.497 -4.560 -29.945 1.00 50.19 128 LYS A O 1
ATOM 999 N N . GLN A 1 129 ? -7.212 -2.996 -29.000 1.00 47.59 129 GLN A N 1
ATOM 1000 C CA . GLN A 1 129 ? -7.475 -1.969 -30.020 1.00 47.59 129 GLN A CA 1
ATOM 1001 C C . GLN A 1 129 ? -6.565 -2.091 -31.258 1.00 47.59 129 GLN A C 1
ATOM 1003 O O . GLN A 1 129 ? -6.803 -1.406 -32.248 1.00 47.59 129 GLN A O 1
ATOM 1008 N N . GLY A 1 130 ? -5.526 -2.935 -31.210 1.00 42.47 130 GLY A N 1
ATOM 1009 C CA . GLY A 1 130 ? -4.558 -3.119 -32.299 1.00 42.47 130 GLY A CA 1
ATOM 1010 C C . GLY A 1 130 ? -4.745 -4.385 -33.140 1.00 42.47 130 GLY A C 1
ATOM 1011 O O . GLY A 1 130 ? -4.016 -4.561 -34.112 1.00 42.47 130 GLY A O 1
ATOM 1012 N N . GLU A 1 131 ? -5.683 -5.267 -32.790 1.00 37.41 131 GLU A N 1
ATOM 1013 C CA . GLU A 1 131 ? -5.967 -6.475 -33.571 1.00 37.41 131 GLU A CA 1
ATOM 1014 C C . GLU A 1 131 ? -7.078 -6.181 -34.593 1.00 37.41 131 GLU A C 1
ATOM 1016 O O . GLU A 1 131 ? -8.212 -5.898 -34.192 1.00 37.41 131 GLU A O 1
ATOM 1021 N N . PRO A 1 132 ? -6.805 -6.226 -35.913 1.00 44.38 132 PRO A N 1
ATOM 1022 C CA . PRO A 1 132 ? -7.878 -6.237 -36.891 1.00 44.38 132 PRO A CA 1
ATOM 1023 C C . PRO A 1 132 ? -8.655 -7.538 -36.699 1.00 44.38 132 PRO A C 1
ATOM 1025 O O . PRO A 1 132 ? -8.099 -8.632 -36.797 1.00 44.38 132 PRO A O 1
ATOM 1028 N N . SER A 1 133 ? -9.944 -7.409 -36.391 1.00 39.56 133 SER A N 1
ATOM 1029 C CA . SER A 1 133 ? -10.863 -8.541 -36.343 1.00 39.56 133 SER A CA 1
ATOM 1030 C C . SER A 1 133 ? -10.788 -9.279 -37.681 1.00 39.56 133 SER A C 1
ATOM 1032 O O . SER A 1 133 ? -11.121 -8.701 -38.716 1.00 39.56 133 SER A O 1
ATOM 1034 N N . THR A 1 134 ? -10.288 -10.514 -37.653 1.00 39.88 134 THR A N 1
ATOM 1035 C CA . THR A 1 134 ? -10.316 -11.443 -38.790 1.00 39.88 134 THR A CA 1
ATOM 1036 C C . THR A 1 134 ? -11.274 -12.572 -38.466 1.00 39.88 134 THR A C 1
ATOM 1038 O O . THR A 1 134 ? -11.284 -12.992 -37.286 1.00 39.88 134 THR A O 1
#

Foldseek 3Di:
DDDDDAFDDAQDWDKDFDPPPVQVPDPFRKIWTWGAHALVVLVVLVVQLAPFDQDPVRDTDRDVVSVVSSLLCQQQVTTQFIPPDAAPVRHDDTGSVSCSVGNDPVRSVRVSCVRSVSNVSNVVVVVVVPDDDD

Radius of gyration: 17.41 Å; chains: 1; bounding box: 48×33×58 Å